Protein AF-A0A6A5VLG4-F1 (afdb_monomer)

Solvent-accessible surface area (backbone atoms only — not comparable to full-atom values): 10188 Å² total; per-residue (Å²): 137,58,7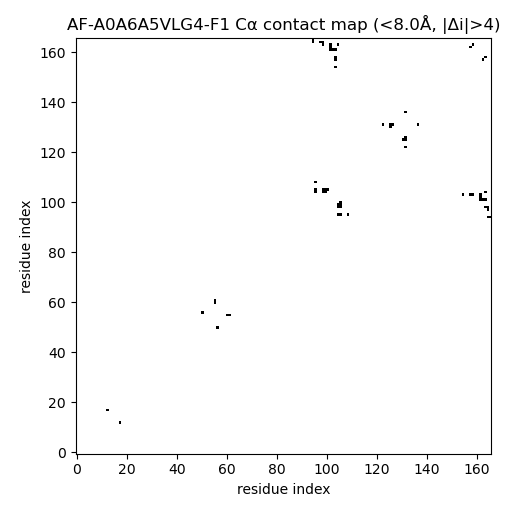6,66,64,59,62,71,70,52,88,76,78,48,79,71,74,71,48,77,78,80,77,84,84,76,82,84,72,77,88,62,67,87,71,48,83,79,72,78,58,81,82,79,87,69,82,64,95,58,54,88,76,45,92,65,83,44,70,72,54,48,52,50,52,52,52,53,49,50,50,52,49,52,49,51,52,50,50,56,48,51,51,54,48,53,53,48,51,54,52,50,51,51,42,49,60,75,24,60,87,35,69,66,57,45,49,50,55,52,48,52,51,50,53,51,49,55,50,50,55,51,48,50,62,26,48,80,65,76,64,67,41,72,70,57,54,50,52,52,50,50,53,52,51,55,48,50,57,54,47,50,56,52,52,56,58,50,35,75,79,55,68,80,64,132

Mean predicted aligned error: 14.55 Å

Sequence (166 aa):
MSYADIAASGPKQTAEEARAPAPPVIERTDDSVSSLVDVDSPHVSSVPSDYEQQSVKTDTQAERIEFEAQEKEAAAHAEAAKDKAKEKAKKDAHIAKKNADNPVVLGNVATISLLGGVLGIGAYRKWSRNELSWNVVGAWAGVVGLFALGDYYVSNYFFKKYPPKK

InterPro domains:
  IPR039454 Mitochondrial outer membrane protein OM14 [PTHR38402] (1-166)

Foldseek 3Di:
DDPVVVVVPDDDDDPVNVDDDDPDDDDDPPPPPVPPPPPPPPDPPDDDPCLVVDPQNDVVSVVVVVVVVVVVVVVVVVVVVVVVVVVVVVVLVVQLVQCVVQPLSVVVVVVCVVLCVVVVVVQVVCVVVVNDDPVVVVVVVVVVVVVVVVSVVVSVVVCVVRPGDD

Radius of gyration: 36.63 Å; Cα contacts (8 Å, |Δi|>4): 33; chains: 1; bounding box: 108×53×74 Å

Organism: NCBI:txid1447943

Structure (mmCIF, N/CA/C/O backbone):
data_AF-A0A6A5VLG4-F1
#
_entry.id   AF-A0A6A5VLG4-F1
#
loop_
_atom_site.group_PDB
_atom_site.id
_atom_site.type_symbol
_atom_site.label_atom_id
_atom_site.label_alt_id
_atom_site.label_comp_id
_atom_site.label_asym_id
_atom_site.label_entity_id
_atom_site.label_seq_id
_atom_site.pdbx_PDB_ins_code
_atom_site.Cartn_x
_atom_site.Cartn_y
_atom_site.Cartn_z
_atom_site.occupancy
_atom_site.B_iso_or_equiv
_atom_site.auth_seq_id
_atom_site.auth_comp_id
_atom_site.auth_asym_id
_atom_site.auth_atom_id
_atom_site.pdbx_PDB_model_num
ATOM 1 N N . MET A 1 1 ? -85.389 -19.146 25.189 1.00 59.81 1 MET A N 1
ATOM 2 C CA . MET A 1 1 ? -84.120 -19.888 25.341 1.00 59.81 1 MET A CA 1
ATOM 3 C C . MET A 1 1 ? -83.026 -18.869 25.594 1.00 59.81 1 MET A C 1
ATOM 5 O O . MET A 1 1 ? -82.887 -17.969 24.774 1.00 59.81 1 MET A O 1
ATOM 9 N N . SER A 1 2 ? -82.342 -18.936 26.739 1.00 82.12 2 SER A N 1
ATOM 10 C CA . SER A 1 2 ? -81.263 -18.001 27.083 1.00 82.12 2 SER A CA 1
ATOM 11 C C . SER A 1 2 ? -79.911 -18.561 26.639 1.00 82.12 2 SER A C 1
ATOM 13 O O . SER A 1 2 ? -79.677 -19.764 26.729 1.00 82.12 2 SER A O 1
ATOM 15 N N . TYR A 1 3 ? -78.996 -17.691 26.204 1.00 72.56 3 TYR A N 1
ATOM 16 C CA . TYR A 1 3 ? -77.603 -18.059 25.916 1.00 72.56 3 TYR A CA 1
ATOM 17 C C . TYR A 1 3 ? -76.908 -18.714 27.121 1.00 72.56 3 TYR A C 1
ATOM 19 O O . TYR A 1 3 ? -76.047 -19.574 26.946 1.00 72.56 3 TYR A O 1
ATOM 27 N N . ALA A 1 4 ? -77.318 -18.346 28.338 1.00 78.31 4 ALA A N 1
ATOM 28 C CA . ALA A 1 4 ? -76.778 -18.909 29.571 1.00 78.31 4 ALA A CA 1
ATOM 29 C C . ALA A 1 4 ? -77.119 -20.401 29.742 1.00 78.31 4 ALA A C 1
ATOM 31 O O . ALA A 1 4 ? -76.265 -21.177 30.168 1.00 78.31 4 ALA A O 1
ATOM 32 N N . ASP A 1 5 ? -78.328 -20.817 29.350 1.00 78.56 5 ASP A N 1
ATOM 33 C CA . ASP A 1 5 ? -78.783 -22.206 29.499 1.00 78.56 5 ASP A CA 1
ATOM 34 C C . ASP A 1 5 ? -78.030 -23.147 28.545 1.00 78.56 5 ASP A C 1
ATOM 36 O O . ASP A 1 5 ? -77.704 -24.280 28.895 1.00 78.56 5 ASP A O 1
ATOM 40 N N . ILE A 1 6 ? -77.705 -22.657 27.343 1.00 77.75 6 ILE A N 1
ATOM 41 C CA . ILE A 1 6 ? -76.948 -23.408 26.332 1.00 77.75 6 ILE A CA 1
ATOM 42 C C . ILE A 1 6 ? -75.485 -23.564 26.771 1.00 77.75 6 ILE A C 1
ATOM 44 O O . ILE A 1 6 ? -74.939 -24.665 26.685 1.00 77.75 6 ILE A O 1
ATOM 48 N N . ALA A 1 7 ? -74.866 -22.507 27.311 1.00 74.19 7 ALA A N 1
ATOM 49 C CA . ALA A 1 7 ? -73.488 -22.549 27.809 1.00 74.19 7 ALA A CA 1
ATOM 50 C C . ALA A 1 7 ? -73.313 -23.507 29.004 1.00 74.19 7 ALA A C 1
ATOM 52 O O . ALA A 1 7 ? -72.294 -24.187 29.102 1.00 74.19 7 ALA A O 1
ATOM 53 N N . ALA A 1 8 ? -74.319 -23.615 29.878 1.00 76.69 8 ALA A N 1
ATOM 54 C CA . ALA A 1 8 ? -74.287 -24.518 31.031 1.00 76.69 8 ALA A CA 1
ATOM 55 C C . ALA A 1 8 ? -74.391 -26.012 30.659 1.00 76.69 8 ALA A C 1
ATOM 57 O O . ALA A 1 8 ? -74.022 -26.870 31.460 1.00 76.69 8 ALA A O 1
ATOM 58 N N . SER A 1 9 ? -74.882 -26.330 29.455 1.00 79.44 9 SER A N 1
ATOM 59 C CA . SER A 1 9 ? -75.037 -27.709 28.965 1.00 79.44 9 SER A CA 1
ATOM 60 C C . SER A 1 9 ? -73.780 -28.295 28.306 1.00 79.44 9 SER A C 1
ATOM 62 O O . SER A 1 9 ? -73.769 -29.470 27.937 1.00 79.44 9 SER A O 1
ATOM 64 N N . GLY A 1 10 ? -72.724 -27.488 28.153 1.00 79.44 10 GLY A N 1
ATOM 65 C CA . GLY A 1 10 ? -71.466 -27.907 27.543 1.00 79.44 10 GLY A CA 1
ATOM 66 C C . GLY A 1 10 ? -70.678 -28.924 28.385 1.00 79.44 10 GLY A C 1
ATOM 67 O O . GLY A 1 10 ? -70.925 -29.079 29.586 1.00 79.44 10 GLY A O 1
ATOM 68 N N . PRO A 1 11 ? -69.711 -29.629 27.770 1.00 81.50 11 PRO A N 1
ATOM 69 C CA . PRO A 1 11 ? -68.829 -30.544 28.484 1.00 81.50 11 PRO A CA 1
ATOM 70 C C . PRO A 1 11 ? -68.093 -29.805 29.609 1.00 81.50 11 PRO A C 1
ATOM 72 O O . PRO A 1 11 ? -67.508 -28.742 29.398 1.00 81.50 11 PRO A O 1
ATOM 75 N N . LYS A 1 12 ? -68.147 -30.361 30.823 1.00 78.81 12 LYS A N 1
ATOM 76 C CA . LYS A 1 12 ? -67.450 -29.799 31.984 1.00 78.81 12 LYS A CA 1
ATOM 77 C C . LYS A 1 12 ? -65.947 -29.993 31.804 1.00 78.81 12 LYS A C 1
ATOM 79 O O . LYS A 1 12 ? -65.509 -31.108 31.536 1.00 78.81 12 LYS A O 1
ATOM 84 N N . GLN A 1 13 ? -65.189 -28.917 31.990 1.00 78.50 13 GLN A N 1
ATOM 85 C CA . GLN A 1 13 ? -63.730 -28.938 31.976 1.00 78.50 13 GLN A CA 1
ATOM 86 C C . GLN A 1 13 ? -63.212 -29.972 32.983 1.00 78.50 13 GLN A C 1
ATOM 88 O O . GLN A 1 13 ? -63.682 -30.034 34.125 1.00 78.50 13 GLN A O 1
ATOM 93 N N . THR A 1 14 ? -62.268 -30.805 32.555 1.00 80.94 14 THR A N 1
ATOM 94 C CA . THR A 1 14 ? -61.635 -31.784 33.443 1.00 80.94 14 THR A CA 1
ATOM 95 C C . THR A 1 14 ? -60.750 -31.073 34.473 1.00 80.94 14 THR A C 1
ATOM 97 O O . THR A 1 14 ? -60.279 -29.956 34.252 1.00 80.94 14 THR A O 1
ATOM 100 N N . ALA A 1 15 ? -60.501 -31.704 35.625 1.00 77.81 15 ALA A N 1
ATOM 101 C CA . ALA A 1 15 ? -59.645 -31.115 36.664 1.00 77.81 15 ALA A CA 1
ATOM 102 C C . ALA A 1 15 ? -58.211 -30.831 36.167 1.00 77.81 15 ALA A C 1
ATOM 104 O O . ALA A 1 15 ? -57.534 -29.951 36.695 1.00 77.81 15 ALA A O 1
ATOM 105 N N . GLU A 1 16 ? -57.765 -31.568 35.148 1.00 75.69 16 GLU A N 1
ATOM 106 C CA . GLU A 1 16 ? -56.469 -31.394 34.498 1.00 75.69 16 GLU A CA 1
ATOM 107 C C . GLU A 1 16 ? -56.454 -30.178 33.562 1.00 75.69 16 GLU A C 1
ATOM 109 O O . GLU A 1 16 ? -55.517 -29.390 33.613 1.00 75.69 16 GLU A O 1
ATOM 114 N N . GLU A 1 17 ? -57.522 -29.941 32.795 1.00 77.25 17 GLU A N 1
ATOM 115 C CA . GLU A 1 17 ? -57.660 -28.734 31.967 1.00 77.25 17 GLU A CA 1
ATOM 116 C C . GLU A 1 17 ? -57.868 -27.465 32.800 1.00 77.25 17 GLU A C 1
ATOM 118 O O . GLU A 1 17 ? -57.509 -26.378 32.356 1.00 77.25 17 GLU A O 1
ATOM 123 N N . ALA A 1 18 ? -58.487 -27.570 33.981 1.00 78.69 18 ALA A N 1
ATOM 124 C CA . ALA A 1 18 ? -58.681 -26.442 34.898 1.00 78.69 18 ALA A CA 1
ATOM 125 C C . ALA A 1 18 ? -57.387 -26.032 35.621 1.00 78.69 18 ALA A C 1
ATOM 127 O O . ALA A 1 18 ? -57.329 -24.969 36.245 1.00 78.69 18 ALA A O 1
ATOM 128 N N . ARG A 1 19 ? -56.344 -26.870 35.561 1.00 80.75 19 ARG A N 1
ATOM 129 C CA . ARG A 1 19 ? -55.049 -26.581 36.167 1.00 80.75 19 ARG A CA 1
ATOM 130 C C . ARG A 1 19 ? -54.285 -25.590 35.286 1.00 80.75 19 ARG A C 1
ATOM 132 O O . ARG A 1 19 ? -54.065 -25.826 34.103 1.00 80.75 19 ARG A O 1
ATOM 139 N N . ALA A 1 20 ? -53.833 -24.494 35.893 1.00 82.75 20 ALA A N 1
ATOM 140 C CA . ALA A 1 20 ? -52.929 -23.562 35.231 1.00 82.75 20 ALA A CA 1
ATOM 141 C C . ALA A 1 20 ? -51.632 -24.283 34.804 1.00 82.75 20 ALA A C 1
ATOM 143 O O . ALA A 1 20 ? -51.121 -25.107 35.572 1.00 82.75 20 ALA A O 1
ATOM 144 N N . PRO A 1 21 ? -51.083 -23.986 33.612 1.00 80.75 21 PRO A N 1
ATOM 145 C CA . PRO A 1 21 ? -49.823 -24.572 33.170 1.00 80.75 21 PRO A CA 1
ATOM 146 C C . PRO A 1 21 ? -48.707 -24.261 34.175 1.00 80.75 21 PRO A C 1
ATOM 148 O O . PRO A 1 21 ? -48.682 -23.186 34.779 1.00 80.75 21 PRO A O 1
ATOM 151 N N . ALA A 1 22 ? -47.790 -25.214 34.365 1.00 82.94 22 ALA A N 1
ATOM 152 C CA . ALA A 1 22 ? -46.648 -25.014 35.248 1.00 82.94 22 ALA A CA 1
ATOM 153 C C . ALA A 1 22 ? -45.820 -23.807 34.763 1.00 82.94 22 ALA A C 1
ATOM 155 O O . ALA A 1 22 ? -45.586 -23.686 33.556 1.00 82.94 22 ALA A O 1
ATOM 156 N N . PRO A 1 23 ? -45.383 -22.909 35.667 1.00 84.81 23 PRO A N 1
ATOM 157 C CA . PRO A 1 23 ? -44.538 -21.792 35.278 1.00 84.81 23 PRO A CA 1
ATOM 158 C C . PRO A 1 23 ? -43.229 -22.317 34.671 1.00 84.81 23 PRO A C 1
ATOM 160 O O . PRO A 1 23 ? -42.713 -23.342 35.131 1.00 84.81 23 PRO A O 1
ATOM 163 N N . PRO A 1 24 ? -42.681 -21.641 33.648 1.00 83.94 24 PRO A N 1
ATOM 164 C CA . PRO A 1 24 ? -41.404 -22.032 33.073 1.00 83.94 24 PRO A CA 1
ATOM 165 C C . PRO A 1 24 ? -40.311 -21.972 34.146 1.00 83.94 24 PRO A C 1
ATOM 167 O O . PRO A 1 24 ? -40.194 -20.988 34.878 1.00 83.94 24 PRO A O 1
ATOM 170 N N . VAL A 1 25 ? -39.514 -23.037 34.242 1.00 81.75 25 VAL A N 1
ATOM 171 C CA . VAL A 1 25 ? -38.340 -23.078 35.118 1.00 81.75 25 VAL A CA 1
ATOM 172 C C . VAL A 1 25 ? -37.225 -22.294 34.431 1.00 81.75 25 VAL A C 1
ATOM 174 O O . VAL A 1 25 ? -36.784 -22.667 33.347 1.00 81.75 25 VAL A O 1
ATOM 177 N N . ILE A 1 26 ? -36.805 -21.190 35.044 1.00 79.06 26 ILE A N 1
ATOM 178 C CA . ILE A 1 26 ? -35.673 -20.378 34.587 1.00 79.06 26 ILE A CA 1
ATOM 179 C C . ILE A 1 26 ? -34.414 -20.956 35.239 1.00 79.06 26 ILE A C 1
ATOM 181 O O . ILE A 1 26 ? -34.341 -21.036 36.468 1.00 79.06 26 ILE A O 1
ATOM 185 N N . GLU A 1 27 ? -33.439 -21.381 34.437 1.00 80.44 27 GLU A N 1
ATOM 186 C CA . GLU A 1 27 ? -32.122 -21.772 34.946 1.00 80.44 27 GLU A CA 1
ATOM 187 C C . GLU A 1 27 ? -31.429 -20.545 35.557 1.00 80.44 27 GLU A C 1
ATOM 189 O O . GLU A 1 27 ? -31.340 -19.494 34.924 1.00 80.44 27 GLU A O 1
ATOM 194 N N . ARG A 1 28 ? -30.958 -20.659 36.806 1.00 68.69 28 ARG A N 1
ATOM 195 C CA . ARG A 1 28 ? -30.158 -19.604 37.442 1.00 68.69 28 ARG A CA 1
ATOM 196 C C . ARG A 1 28 ? -28.753 -19.619 36.857 1.00 68.69 28 ARG A C 1
ATOM 198 O O . ARG A 1 28 ? -28.005 -20.561 37.094 1.00 68.69 28 ARG A O 1
ATOM 205 N N . THR A 1 29 ? -28.396 -18.562 36.137 1.00 70.06 29 THR A N 1
ATOM 206 C CA . THR A 1 29 ? -27.046 -18.326 35.601 1.00 70.06 29 THR A CA 1
ATOM 207 C C . THR A 1 29 ? -26.288 -17.251 36.391 1.00 70.06 29 THR A C 1
ATOM 209 O O . THR A 1 29 ? -25.362 -16.644 35.866 1.00 70.06 29 THR A O 1
ATOM 212 N N . ASP A 1 30 ? -26.680 -16.978 37.640 1.00 64.06 30 ASP A N 1
ATOM 213 C CA . ASP A 1 30 ? -26.180 -15.848 38.446 1.0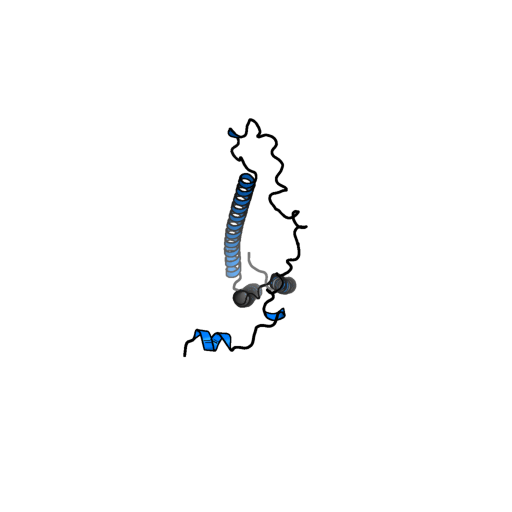0 64.06 30 ASP A CA 1
ATOM 214 C C . ASP A 1 30 ? -24.710 -15.984 38.914 1.00 64.06 30 ASP A C 1
ATOM 216 O O . ASP A 1 30 ? -24.172 -15.069 39.535 1.00 64.06 30 ASP A O 1
ATOM 220 N N . ASP A 1 31 ? -24.027 -17.089 38.595 1.00 62.09 31 ASP A N 1
ATOM 221 C CA . ASP A 1 31 ? -22.628 -17.343 38.986 1.00 62.09 31 ASP A CA 1
ATOM 222 C C . ASP A 1 31 ? -21.598 -16.480 38.220 1.00 62.09 31 ASP A C 1
ATOM 224 O O . ASP A 1 31 ? -20.406 -16.500 38.529 1.00 62.09 31 ASP A O 1
ATOM 228 N N . SER A 1 32 ? -22.029 -15.685 37.234 1.00 60.88 32 SER A N 1
ATOM 229 C CA . SER A 1 32 ? -21.165 -14.838 36.398 1.00 60.88 32 SER A CA 1
ATOM 230 C C . SER A 1 32 ? -21.196 -13.352 36.781 1.00 60.88 32 SER A C 1
ATOM 232 O O . SER A 1 32 ? -21.216 -12.479 35.916 1.00 60.88 32 SER A O 1
ATOM 234 N N . VAL A 1 33 ? -21.192 -13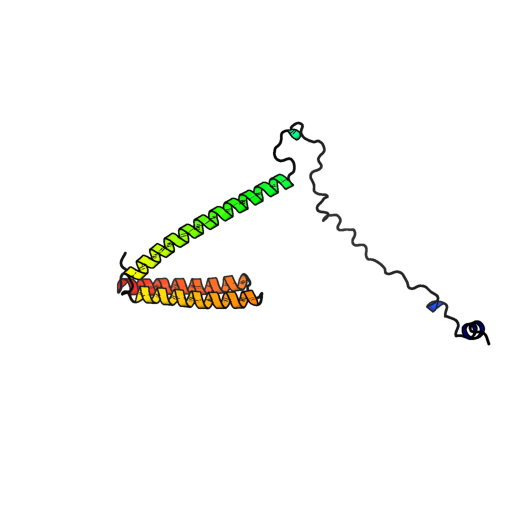.032 38.077 1.00 58.62 33 VAL A N 1
ATOM 235 C CA . VAL A 1 33 ? -20.994 -11.645 38.559 1.00 58.62 33 VAL A CA 1
ATOM 236 C C . VAL A 1 33 ? -19.552 -11.145 38.390 1.00 58.62 33 VAL A C 1
ATOM 238 O O . VAL A 1 33 ? -19.296 -9.951 38.495 1.00 58.62 33 VAL A O 1
ATOM 241 N N . SER A 1 34 ? -18.614 -12.039 38.071 1.00 60.16 34 SER A N 1
ATOM 242 C CA . SER A 1 34 ? -17.195 -11.740 37.834 1.00 60.16 34 SER A CA 1
ATOM 243 C C . SER A 1 34 ? -16.906 -11.003 36.522 1.00 60.16 34 SER A C 1
ATOM 245 O O . SER A 1 34 ? -15.776 -10.581 36.311 1.00 60.16 34 SER A O 1
ATOM 247 N N . SER A 1 35 ? -17.896 -10.838 35.638 1.00 60.97 35 SER A N 1
ATOM 248 C CA . SER A 1 35 ? -17.758 -10.059 34.399 1.00 60.97 35 SER A CA 1
ATOM 249 C C . SER A 1 35 ? -18.472 -8.706 34.445 1.00 60.97 35 SER A C 1
ATOM 251 O O . SER A 1 35 ? -18.641 -8.077 33.397 1.00 60.97 35 SER A O 1
ATOM 253 N N . LEU A 1 36 ? -18.946 -8.254 35.615 1.00 65.94 36 LEU A N 1
ATOM 254 C CA . LEU A 1 36 ? -19.410 -6.875 35.747 1.00 65.94 36 LEU A CA 1
ATOM 255 C C . LEU A 1 36 ? -18.191 -5.954 35.665 1.00 65.94 36 LEU A C 1
ATOM 257 O O . LEU A 1 36 ? -17.445 -5.797 36.625 1.00 65.94 36 LEU A O 1
ATOM 261 N N . VAL A 1 37 ? -18.044 -5.319 34.505 1.00 62.06 37 VAL A N 1
ATOM 262 C CA . VAL A 1 37 ? -16.982 -4.361 34.150 1.00 62.06 37 VAL A CA 1
ATOM 263 C C . VAL A 1 37 ? -16.808 -3.233 35.186 1.00 62.06 37 VAL A C 1
ATOM 265 O O . VAL A 1 37 ? -15.757 -2.611 35.235 1.00 62.06 37 VAL A O 1
ATOM 268 N N . ASP A 1 38 ? -17.807 -2.989 36.037 1.00 59.09 38 ASP A N 1
ATOM 269 C CA . ASP A 1 38 ? -17.829 -1.902 37.025 1.00 59.09 38 ASP A CA 1
ATOM 270 C C . ASP A 1 38 ? -17.348 -2.303 38.440 1.00 59.09 38 ASP A C 1
ATOM 272 O O . ASP A 1 38 ? -17.315 -1.475 39.346 1.00 59.09 38 ASP A O 1
ATOM 276 N N . VAL A 1 39 ? -16.987 -3.572 38.673 1.00 59.69 39 VAL A N 1
ATOM 277 C CA . VAL A 1 39 ? -16.577 -4.054 40.013 1.00 59.69 39 VAL A CA 1
ATOM 278 C C . VAL A 1 39 ? -15.056 -4.012 40.217 1.00 59.69 39 VAL A C 1
ATOM 280 O O . VAL A 1 39 ? -14.599 -3.913 41.354 1.00 59.69 39 VAL A O 1
ATOM 283 N N . ASP A 1 40 ? -14.276 -3.996 39.134 1.00 58.66 40 ASP A N 1
ATOM 284 C CA . ASP A 1 40 ? -12.805 -3.913 39.176 1.00 58.66 40 ASP A CA 1
ATOM 285 C C . ASP A 1 40 ? -12.274 -2.467 39.196 1.00 58.66 40 ASP A C 1
ATOM 287 O O . ASP A 1 40 ? -11.064 -2.231 39.144 1.00 58.66 40 ASP A O 1
ATOM 291 N N . SER A 1 41 ? -13.168 -1.481 39.302 1.00 64.50 41 SER A N 1
ATOM 292 C CA . SER A 1 41 ? -12.796 -0.081 39.482 1.00 64.50 41 SER A CA 1
ATOM 293 C C . SER A 1 41 ? -12.007 0.071 40.792 1.00 64.50 41 SER A C 1
ATOM 295 O O . SER A 1 41 ? -12.494 -0.355 41.846 1.00 64.50 41 SER A O 1
ATOM 297 N N . PRO A 1 42 ? -10.801 0.672 40.780 1.00 68.81 42 PRO A N 1
ATOM 298 C CA . PRO A 1 42 ? -10.019 0.853 41.996 1.00 68.81 42 PRO A CA 1
ATOM 299 C C . PRO A 1 42 ? -10.862 1.584 43.048 1.00 68.81 42 PRO A C 1
ATOM 301 O O . PRO A 1 42 ? -11.417 2.651 42.793 1.00 68.81 42 PRO A O 1
ATOM 304 N N . HIS A 1 43 ? -10.990 0.987 44.235 1.00 67.19 43 HIS A N 1
ATOM 305 C CA . HIS A 1 43 ? -11.798 1.536 45.319 1.00 67.19 43 HIS A CA 1
ATOM 306 C C . HIS A 1 43 ? -11.215 2.887 45.770 1.00 67.19 43 HIS A C 1
ATOM 308 O O . HIS A 1 43 ? -10.194 2.936 46.460 1.00 67.19 43 HIS A O 1
ATOM 314 N N . VAL A 1 44 ? -11.841 3.997 45.366 1.00 64.81 44 VAL A N 1
ATOM 315 C CA . VAL A 1 44 ? -11.377 5.351 45.703 1.00 64.81 44 VAL A CA 1
ATOM 316 C C . VAL A 1 44 ? -11.759 5.664 47.151 1.00 64.81 44 VAL A C 1
ATOM 318 O O . VAL A 1 44 ? -12.835 6.182 47.433 1.00 64.81 44 VAL A O 1
ATOM 321 N N . SER A 1 45 ? -10.877 5.328 48.095 1.00 67.88 45 SER A N 1
ATOM 322 C CA . SER A 1 45 ? -11.111 5.582 49.526 1.00 67.88 45 SER A CA 1
ATOM 323 C C . SER A 1 45 ? -10.935 7.055 49.922 1.00 67.88 45 SER A C 1
ATOM 325 O O . SER A 1 45 ? -11.394 7.456 50.993 1.00 67.88 45 SER A O 1
ATOM 327 N N . SER A 1 46 ? -10.272 7.866 49.097 1.00 78.06 46 SER A N 1
ATOM 328 C CA . SER A 1 46 ? -10.155 9.312 49.278 1.00 78.06 46 SER A CA 1
ATOM 329 C C . SER A 1 46 ? -9.705 9.979 47.982 1.00 78.06 46 SER A C 1
ATOM 331 O O . SER A 1 46 ? -8.932 9.418 47.206 1.00 78.06 46 SER A O 1
ATOM 333 N N . VAL A 1 47 ? -10.202 11.192 47.747 1.00 79.69 47 VAL A N 1
ATOM 334 C CA . VAL A 1 47 ? -9.768 12.028 46.626 1.00 79.69 47 VAL A CA 1
ATOM 335 C C . VAL A 1 47 ? -8.488 12.768 47.045 1.00 79.69 47 VAL A C 1
ATOM 337 O O . VAL A 1 47 ? -8.470 13.349 48.136 1.00 79.69 47 VAL A O 1
ATOM 340 N N . PRO A 1 48 ? -7.421 12.761 46.227 1.00 84.44 48 PRO A N 1
ATOM 341 C CA . PRO A 1 48 ? -6.220 13.553 46.482 1.00 84.44 48 PRO A CA 1
ATOM 342 C C . PRO A 1 48 ? -6.535 15.048 46.653 1.00 84.44 48 PRO A C 1
ATOM 344 O O . PRO A 1 48 ? -7.410 15.595 45.984 1.00 84.44 48 PRO A O 1
ATOM 347 N N . SER A 1 49 ? -5.813 15.738 47.539 1.00 86.88 49 SER A N 1
ATOM 348 C CA . SER A 1 49 ? -6.053 17.158 47.857 1.00 86.88 49 SER A CA 1
ATOM 349 C C . SER A 1 49 ? -5.809 18.121 46.685 1.00 86.88 49 SER A C 1
ATOM 351 O O . SER A 1 49 ? -6.233 19.271 46.719 1.00 86.88 49 SER A O 1
ATOM 353 N N . ASP A 1 50 ? -5.102 17.664 45.659 1.00 87.12 50 ASP A N 1
ATOM 354 C CA . ASP A 1 50 ? -4.743 18.381 44.437 1.00 87.12 50 ASP A CA 1
ATOM 355 C C . ASP A 1 50 ? -5.720 18.132 43.272 1.00 87.12 50 ASP A C 1
ATOM 357 O O . ASP A 1 50 ? -5.553 18.714 42.203 1.00 87.12 50 ASP A O 1
ATOM 361 N N . TYR A 1 51 ? -6.775 17.335 43.468 1.00 85.19 51 TYR A N 1
ATOM 362 C CA . TYR A 1 51 ? -7.748 16.964 42.430 1.00 85.19 51 TYR A CA 1
ATOM 363 C C . TYR A 1 51 ? -8.372 18.155 41.683 1.00 85.19 51 TYR A C 1
ATOM 365 O O . TYR A 1 51 ? -8.626 18.090 40.480 1.00 85.19 51 TYR A O 1
ATOM 373 N N . GLU A 1 52 ? -8.605 19.280 42.366 1.00 85.94 52 GLU A N 1
ATOM 374 C CA . GLU A 1 52 ? -9.141 20.484 41.719 1.00 85.94 52 GLU A CA 1
ATOM 375 C C . GLU A 1 52 ? -8.144 21.151 40.761 1.00 85.94 52 GLU A C 1
ATOM 377 O O . GLU A 1 52 ? -8.567 21.789 39.796 1.00 85.94 52 GLU A O 1
ATOM 382 N N . GLN A 1 53 ? -6.843 20.981 41.009 1.00 89.75 53 GLN A N 1
ATOM 383 C CA . GLN A 1 53 ? -5.750 21.583 40.241 1.00 89.75 53 GLN A CA 1
ATOM 384 C C . GLN A 1 53 ? -5.319 20.708 39.053 1.00 89.75 53 GLN A C 1
ATOM 386 O O . GLN A 1 53 ? -4.653 21.199 38.141 1.00 89.75 53 GLN A O 1
ATOM 391 N N . GLN A 1 54 ? -5.699 19.427 39.039 1.00 87.12 54 GLN A N 1
ATOM 392 C CA . GLN A 1 54 ? -5.376 18.498 37.959 1.00 87.12 54 GLN A CA 1
ATOM 393 C C . GLN A 1 54 ? -6.161 18.827 36.678 1.00 87.12 54 GLN A C 1
ATOM 395 O O . GLN A 1 54 ? -7.371 19.071 36.698 1.00 87.12 54 GLN A O 1
ATOM 400 N N . SER A 1 55 ? -5.463 18.809 35.539 1.00 86.75 55 SER A N 1
ATOM 401 C CA . SER A 1 55 ? -6.051 19.029 34.211 1.00 86.75 55 SER A CA 1
ATOM 402 C C . SER A 1 55 ? -6.826 17.817 33.688 1.00 86.75 55 SER A C 1
ATOM 404 O O . SER A 1 55 ? -7.749 17.985 32.893 1.00 86.75 55 SER A O 1
ATOM 406 N N . VAL A 1 56 ? -6.472 16.614 34.147 1.00 87.31 56 VAL A N 1
ATOM 407 C CA . VAL A 1 56 ? -7.130 15.345 33.825 1.00 87.31 56 VAL A CA 1
ATOM 408 C C . VAL A 1 56 ? -7.570 14.716 35.139 1.00 87.31 56 VAL A C 1
ATOM 410 O O . VAL A 1 56 ? -6.736 14.441 35.993 1.00 87.31 56 VAL A O 1
ATOM 413 N N . LYS A 1 57 ? -8.882 14.549 35.317 1.00 86.75 57 LYS A N 1
ATOM 414 C CA . LYS A 1 57 ? -9.484 14.165 36.608 1.00 86.75 57 LYS A CA 1
ATOM 415 C C . LYS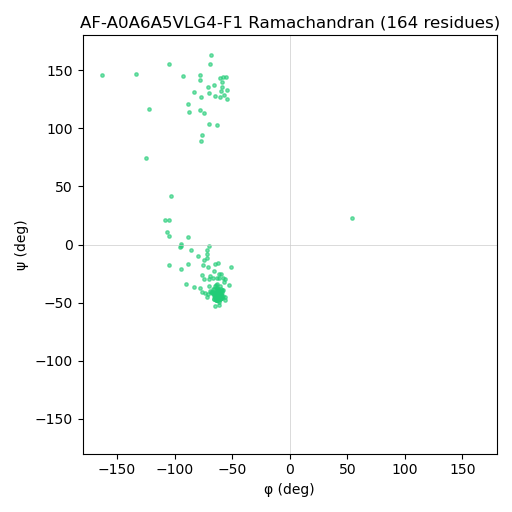 A 1 57 ? -9.935 12.711 36.672 1.00 86.75 57 LYS A C 1
ATOM 417 O O . LYS A 1 57 ? -10.201 12.199 37.751 1.00 86.75 57 LYS A O 1
ATOM 422 N N . THR A 1 58 ? -10.080 12.068 35.520 1.00 83.94 58 THR A N 1
ATOM 423 C CA . THR A 1 58 ? -10.564 10.692 35.419 1.00 83.94 58 THR A CA 1
ATOM 424 C C . THR A 1 58 ? -9.680 9.906 34.469 1.00 83.94 58 THR A C 1
ATOM 426 O O . THR A 1 58 ? -9.217 10.447 33.463 1.00 83.94 58 THR A O 1
ATOM 429 N N . ASP A 1 59 ? -9.511 8.617 34.742 1.00 82.56 59 ASP A N 1
ATOM 430 C CA . ASP A 1 59 ? -8.710 7.727 33.895 1.00 82.56 59 ASP A CA 1
ATOM 431 C C . ASP A 1 59 ? -9.275 7.654 32.469 1.00 82.56 59 ASP A C 1
ATOM 433 O O . ASP A 1 59 ? -8.539 7.733 31.494 1.00 82.56 59 ASP A O 1
ATOM 437 N N . THR A 1 60 ? -10.601 7.692 32.323 1.00 85.06 60 THR A N 1
ATOM 438 C CA . THR A 1 60 ? -11.276 7.764 31.014 1.00 85.06 60 THR A CA 1
ATOM 439 C C . THR A 1 60 ? -10.941 9.024 30.207 1.00 85.06 60 THR A C 1
ATOM 441 O O . THR A 1 60 ? -10.972 9.004 28.976 1.00 85.06 60 THR A O 1
ATOM 444 N N . GLN A 1 61 ? -10.623 10.142 30.873 1.00 85.06 61 GLN A N 1
ATOM 445 C CA . GLN A 1 61 ? -10.171 11.357 30.192 1.00 85.06 61 GLN A CA 1
ATOM 446 C C . GLN A 1 61 ? -8.707 11.224 29.772 1.00 85.06 61 GLN A C 1
ATOM 448 O O . GLN A 1 61 ? -8.363 11.680 28.682 1.00 85.06 61 GLN A O 1
ATOM 453 N N . ALA A 1 62 ? -7.872 10.584 30.598 1.00 87.31 62 ALA A N 1
ATOM 454 C CA . ALA A 1 62 ? -6.482 10.286 30.265 1.00 87.31 62 ALA A CA 1
ATOM 455 C C . ALA A 1 62 ? -6.402 9.364 29.040 1.00 87.31 62 ALA A C 1
ATOM 457 O O . ALA A 1 62 ? -5.783 9.733 28.043 1.00 87.31 62 ALA A O 1
ATOM 458 N N . GLU A 1 63 ? -7.127 8.242 29.062 1.00 88.69 63 GLU A N 1
ATOM 459 C CA . GLU A 1 63 ? -7.197 7.291 27.948 1.00 88.69 63 GLU A CA 1
ATOM 460 C C . GLU A 1 63 ? -7.654 7.972 26.655 1.00 88.69 63 GLU A C 1
ATOM 462 O O . GLU A 1 63 ? -7.037 7.804 25.605 1.00 88.69 63 GLU A O 1
ATOM 467 N N . ARG A 1 64 ? -8.693 8.817 26.715 1.00 92.44 64 ARG A N 1
ATOM 468 C CA . ARG A 1 64 ? -9.159 9.568 25.541 1.00 92.44 64 ARG A CA 1
ATOM 469 C C . ARG A 1 64 ? -8.072 10.478 24.963 1.00 92.44 64 ARG A C 1
ATOM 471 O O . ARG A 1 64 ? -7.933 10.550 23.744 1.00 92.44 64 ARG A O 1
ATOM 478 N N . ILE A 1 65 ? -7.318 11.176 25.812 1.00 92.88 65 ILE A N 1
ATOM 479 C CA . ILE A 1 65 ? -6.226 12.055 25.369 1.00 92.88 65 ILE A CA 1
ATOM 480 C C . ILE A 1 65 ? -5.110 11.236 24.710 1.00 92.88 65 ILE A C 1
ATOM 482 O O . ILE A 1 65 ? -4.597 11.647 23.669 1.00 92.88 65 ILE A O 1
ATOM 486 N N . GLU A 1 66 ? -4.760 10.079 25.274 1.00 91.81 66 GLU A N 1
ATOM 487 C CA . GLU A 1 66 ? -3.747 9.183 24.710 1.00 91.81 66 GLU A CA 1
ATOM 488 C C . GLU A 1 66 ? -4.168 8.615 23.353 1.00 91.81 66 GLU A C 1
ATOM 490 O O . GLU A 1 66 ? -3.378 8.645 22.406 1.00 91.81 66 GLU A O 1
ATOM 495 N N . PHE A 1 67 ? -5.417 8.163 23.218 1.00 91.94 67 PHE A N 1
ATOM 496 C CA . PHE A 1 67 ? -5.944 7.687 21.940 1.00 91.94 67 PHE A CA 1
ATOM 497 C C . PHE A 1 67 ? -5.963 8.795 20.884 1.00 91.94 67 PHE A C 1
ATOM 499 O O . PHE A 1 67 ? -5.497 8.581 19.767 1.00 91.94 67 PHE A O 1
ATOM 506 N N . GLU A 1 68 ? -6.422 10.001 21.226 1.00 93.19 68 GLU A N 1
ATOM 507 C CA . GLU A 1 68 ? -6.413 11.133 20.292 1.00 93.19 68 GLU A CA 1
ATOM 508 C C . GLU A 1 68 ? -4.994 11.568 19.903 1.00 93.19 68 GLU A C 1
ATOM 510 O O . GLU A 1 68 ? -4.764 11.988 18.765 1.00 93.19 68 GLU A O 1
ATOM 515 N N . ALA A 1 69 ? -4.032 11.494 20.827 1.00 94.00 69 ALA A N 1
ATOM 516 C CA . ALA A 1 69 ? -2.628 11.762 20.534 1.00 94.00 69 ALA A CA 1
ATOM 517 C C . ALA A 1 69 ? -2.058 10.706 19.576 1.00 94.00 69 ALA A C 1
ATOM 519 O O . ALA A 1 69 ? -1.474 11.074 18.556 1.00 94.00 69 ALA A O 1
ATOM 520 N N . GLN A 1 70 ? -2.307 9.418 19.836 1.00 92.94 70 GLN A N 1
ATOM 521 C CA . GLN A 1 70 ? -1.894 8.328 18.948 1.00 92.94 70 GLN A CA 1
ATOM 522 C C . GLN A 1 70 ? -2.530 8.438 17.562 1.00 92.94 70 GLN A C 1
ATOM 524 O O . GLN A 1 70 ? -1.841 8.256 16.561 1.00 92.94 70 GLN A O 1
ATOM 529 N N . GLU A 1 71 ? -3.816 8.780 17.463 1.00 93.50 71 GLU A N 1
ATOM 530 C CA . GLU A 1 71 ? -4.471 8.995 16.171 1.00 93.50 71 GLU A CA 1
ATOM 531 C C . GLU A 1 71 ? -3.864 10.178 15.412 1.00 93.50 71 GLU A C 1
ATOM 533 O O . GLU A 1 71 ? -3.631 10.079 14.205 1.00 93.50 71 GLU A O 1
ATOM 538 N N . LYS A 1 72 ? -3.554 11.287 16.099 1.00 93.31 72 LYS A N 1
ATOM 539 C CA . LYS A 1 72 ? -2.881 12.446 15.488 1.00 93.31 72 LYS A CA 1
ATOM 540 C C . LYS A 1 72 ? -1.481 12.096 15.001 1.00 93.31 72 LYS A C 1
ATOM 542 O O . LYS A 1 72 ? -1.118 12.482 13.889 1.00 93.31 72 LYS A O 1
ATOM 547 N N . GLU A 1 73 ? -0.709 11.359 15.792 1.00 93.81 73 GLU A N 1
ATOM 548 C CA . GLU A 1 73 ? 0.615 10.883 15.393 1.00 93.81 73 GLU A CA 1
ATOM 549 C C . GLU A 1 73 ? 0.519 9.923 14.206 1.00 93.81 73 GLU A C 1
ATOM 551 O O . GLU A 1 73 ? 1.206 10.114 13.202 1.00 93.81 73 GLU A O 1
ATOM 556 N N . ALA A 1 74 ? -0.384 8.943 14.257 1.00 94.00 74 ALA A N 1
ATOM 557 C CA . ALA A 1 74 ? -0.621 8.005 13.166 1.00 94.00 74 ALA A CA 1
ATOM 558 C C . ALA A 1 74 ? -1.050 8.726 11.878 1.00 94.00 74 ALA A C 1
ATOM 560 O O . ALA A 1 74 ? -0.541 8.418 10.798 1.00 94.00 74 ALA A O 1
ATOM 561 N N . ALA A 1 75 ? -1.928 9.727 11.978 1.00 93.75 75 ALA A N 1
ATOM 562 C CA . ALA A 1 75 ? -2.343 10.553 10.851 1.00 93.75 75 ALA A CA 1
ATOM 563 C C . ALA A 1 75 ? -1.177 11.379 10.284 1.00 93.75 75 ALA A C 1
ATOM 565 O O . ALA A 1 75 ? -0.979 11.402 9.067 1.00 93.75 75 ALA A O 1
ATOM 566 N N . ALA A 1 76 ? -0.361 12.001 11.140 1.00 94.38 76 ALA A N 1
ATOM 567 C CA . ALA A 1 76 ? 0.825 12.744 10.720 1.00 94.38 76 ALA A CA 1
ATOM 568 C C . ALA A 1 76 ? 1.859 11.832 10.037 1.00 94.38 76 ALA A C 1
ATOM 570 O O . ALA A 1 76 ? 2.408 12.180 8.988 1.00 94.38 76 ALA A O 1
ATOM 571 N N . HIS A 1 77 ? 2.084 10.632 10.578 1.00 93.06 77 HIS A N 1
ATOM 572 C CA . HIS A 1 77 ? 2.937 9.617 9.966 1.00 93.06 77 HIS A CA 1
ATOM 573 C C . HIS A 1 77 ? 2.391 9.150 8.615 1.00 93.06 77 HIS A C 1
ATOM 575 O O . HIS A 1 77 ? 3.165 9.004 7.665 1.00 93.06 77 HIS A O 1
ATOM 581 N N . ALA A 1 78 ? 1.077 8.956 8.502 1.00 94.31 78 ALA A N 1
ATOM 582 C CA . ALA A 1 78 ? 0.431 8.575 7.255 1.00 94.31 78 ALA A CA 1
ATOM 583 C C . ALA A 1 78 ? 0.570 9.669 6.185 1.00 94.31 78 ALA A C 1
ATOM 585 O O . ALA A 1 78 ? 0.937 9.359 5.053 1.00 94.31 78 ALA A O 1
ATOM 586 N N . GLU A 1 79 ? 0.346 10.941 6.523 1.00 93.31 79 GLU A N 1
ATOM 587 C CA . GLU A 1 79 ? 0.546 12.064 5.595 1.00 93.31 79 GLU A CA 1
ATOM 588 C C . GLU A 1 79 ? 2.014 12.199 5.170 1.00 93.31 79 GLU A C 1
ATOM 590 O O . GLU A 1 79 ? 2.315 12.234 3.974 1.00 93.31 79 GLU A O 1
ATOM 595 N N . ALA A 1 80 ? 2.955 12.133 6.115 1.00 94.62 80 ALA A N 1
ATOM 596 C CA . ALA A 1 80 ? 4.381 12.154 5.795 1.00 94.62 80 ALA A CA 1
ATOM 597 C C . ALA A 1 80 ? 4.793 10.976 4.891 1.00 94.62 80 ALA A C 1
ATOM 599 O O . ALA A 1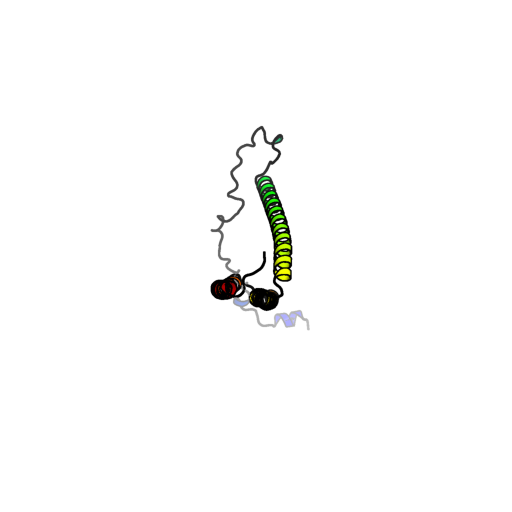 80 ? 5.625 11.131 3.992 1.00 94.62 80 ALA A O 1
ATOM 600 N N . ALA A 1 81 ? 4.220 9.787 5.103 1.00 95.06 81 ALA A N 1
ATOM 601 C CA . ALA A 1 81 ? 4.450 8.625 4.250 1.00 95.06 81 ALA A CA 1
ATOM 602 C C . ALA A 1 81 ? 3.853 8.818 2.848 1.00 95.06 81 ALA A C 1
ATOM 604 O O . ALA A 1 81 ? 4.522 8.505 1.859 1.00 95.06 81 ALA A O 1
ATOM 605 N N . LYS A 1 82 ? 2.641 9.379 2.742 1.00 94.81 82 LYS A N 1
ATOM 606 C CA . LYS A 1 82 ? 2.004 9.713 1.459 1.00 94.81 82 LYS A CA 1
ATOM 607 C C . LYS A 1 82 ? 2.845 10.701 0.665 1.00 94.81 82 LYS A C 1
ATOM 609 O O . LYS A 1 82 ? 3.062 10.485 -0.525 1.00 94.81 82 LYS A O 1
ATOM 614 N N . ASP A 1 83 ? 3.349 11.757 1.291 1.00 94.62 83 ASP A N 1
ATOM 615 C CA . ASP A 1 83 ? 4.137 12.768 0.586 1.00 94.62 83 ASP A CA 1
ATOM 616 C C . ASP A 1 83 ? 5.494 12.231 0.132 1.00 94.62 83 ASP A C 1
ATOM 618 O O . ASP A 1 83 ? 5.875 12.426 -1.026 1.00 94.62 83 ASP A O 1
ATOM 622 N N . LYS A 1 84 ? 6.164 11.427 0.968 1.00 94.75 84 LYS A N 1
ATOM 623 C CA . LYS A 1 84 ? 7.363 10.676 0.559 1.00 94.75 84 LYS A CA 1
ATOM 624 C C . LYS A 1 84 ? 7.068 9.729 -0.606 1.00 94.75 84 LYS A C 1
ATOM 626 O O . LYS A 1 84 ? 7.876 9.627 -1.529 1.00 94.75 84 LYS A O 1
ATOM 631 N N . ALA A 1 85 ? 5.924 9.042 -0.594 1.00 94.44 85 ALA A N 1
ATOM 632 C CA . ALA A 1 85 ? 5.518 8.154 -1.680 1.00 94.44 85 ALA A CA 1
ATOM 633 C C . ALA A 1 85 ? 5.256 8.926 -2.982 1.00 94.44 85 ALA A C 1
ATOM 635 O O . ALA A 1 85 ? 5.729 8.510 -4.038 1.00 94.44 85 ALA A O 1
ATOM 636 N N . LYS A 1 86 ? 4.586 10.085 -2.919 1.00 94.88 86 LYS A N 1
ATOM 637 C CA . LYS A 1 86 ? 4.383 10.970 -4.081 1.00 94.88 86 LYS A CA 1
ATOM 638 C C . LYS A 1 86 ? 5.711 11.473 -4.643 1.00 94.88 86 LYS A C 1
ATOM 640 O O . LYS A 1 86 ? 5.886 11.507 -5.859 1.00 94.88 86 LYS A O 1
ATOM 645 N N . GLU A 1 87 ? 6.647 11.876 -3.785 1.00 95.38 87 GLU A N 1
ATOM 646 C CA . GLU A 1 87 ? 7.962 12.350 -4.220 1.00 95.38 87 GLU A CA 1
ATOM 647 C C . GLU A 1 87 ? 8.762 11.232 -4.904 1.00 95.38 87 GLU A C 1
ATOM 649 O O . GLU A 1 87 ? 9.319 11.446 -5.983 1.00 95.38 87 GLU A O 1
ATOM 654 N N . LYS A 1 88 ? 8.761 10.021 -4.330 1.00 93.38 88 LYS A N 1
ATOM 655 C CA . LYS A 1 88 ? 9.369 8.834 -4.949 1.00 93.38 88 LYS A CA 1
ATOM 656 C C . LYS A 1 88 ? 8.716 8.500 -6.286 1.00 93.38 88 LYS A C 1
ATOM 658 O O . LYS A 1 88 ? 9.425 8.393 -7.276 1.00 93.38 88 LYS A O 1
ATOM 663 N N . ALA A 1 89 ? 7.387 8.479 -6.359 1.00 93.19 89 ALA A N 1
ATOM 664 C CA . ALA A 1 89 ? 6.667 8.217 -7.602 1.00 93.19 89 ALA A CA 1
ATOM 665 C C . ALA A 1 89 ? 7.023 9.223 -8.710 1.00 93.19 89 ALA A C 1
ATOM 667 O O . ALA A 1 89 ? 7.194 8.838 -9.864 1.00 93.19 89 ALA A O 1
ATOM 668 N N . LYS A 1 90 ? 7.195 10.512 -8.376 1.00 94.12 90 LYS A N 1
ATOM 669 C CA . LYS A 1 90 ? 7.665 11.526 -9.338 1.00 94.12 90 LYS A CA 1
ATOM 670 C C . LYS A 1 90 ? 9.086 11.234 -9.829 1.00 94.12 90 LYS A C 1
ATOM 672 O O . LYS A 1 90 ? 9.347 11.355 -11.026 1.00 94.12 90 LYS A O 1
ATOM 677 N N . LYS A 1 91 ? 9.994 10.852 -8.924 1.00 92.81 91 LYS A N 1
ATOM 678 C CA . LYS A 1 91 ? 11.377 10.475 -9.268 1.00 92.81 91 LYS A CA 1
ATOM 679 C C . LYS A 1 91 ? 11.401 9.232 -10.157 1.00 92.81 91 LYS A C 1
ATOM 681 O O . LYS A 1 91 ? 12.015 9.267 -11.220 1.00 92.81 91 LYS A O 1
ATOM 686 N N . ASP A 1 92 ? 10.666 8.194 -9.783 1.00 90.12 92 ASP A N 1
ATOM 687 C CA . ASP A 1 92 ? 10.580 6.936 -10.523 1.00 90.12 92 ASP A CA 1
ATOM 688 C C . ASP A 1 92 ? 9.950 7.145 -11.904 1.00 90.12 92 ASP A C 1
ATOM 690 O O . ASP A 1 92 ? 10.464 6.641 -12.898 1.00 90.12 92 ASP A O 1
ATOM 694 N N . ALA A 1 93 ? 8.907 7.974 -12.009 1.00 90.50 93 ALA A N 1
ATOM 695 C CA . ALA A 1 93 ? 8.311 8.341 -13.292 1.00 90.50 93 ALA A CA 1
ATOM 696 C C . ALA A 1 93 ? 9.304 9.081 -14.202 1.00 90.50 93 ALA A C 1
ATOM 698 O O . ALA A 1 93 ? 9.336 8.854 -15.412 1.00 90.50 93 ALA A O 1
ATOM 699 N N . HIS A 1 94 ? 10.133 9.960 -13.639 1.00 92.31 94 HIS A N 1
ATOM 700 C CA . HIS A 1 94 ? 11.178 10.642 -14.395 1.00 92.31 94 HIS A CA 1
ATOM 701 C C . HIS A 1 94 ? 12.272 9.668 -14.868 1.00 92.31 94 HIS A C 1
ATOM 703 O O . HIS A 1 94 ? 12.696 9.740 -16.023 1.00 92.31 94 HIS A O 1
ATOM 709 N N . ILE A 1 95 ? 12.683 8.718 -14.022 1.00 89.00 95 ILE A N 1
ATOM 710 C CA . ILE A 1 95 ? 13.634 7.655 -14.384 1.00 89.00 95 ILE A CA 1
ATOM 711 C C . ILE A 1 95 ? 13.044 6.756 -15.475 1.00 89.00 95 ILE A C 1
ATOM 713 O O . ILE A 1 95 ? 13.721 6.481 -16.464 1.00 89.00 95 ILE A O 1
ATOM 717 N N . ALA A 1 96 ? 11.780 6.350 -15.350 1.00 89.44 96 ALA A N 1
ATOM 718 C CA . ALA A 1 96 ? 11.090 5.548 -16.354 1.00 89.44 96 ALA A CA 1
ATOM 719 C C . ALA A 1 96 ? 11.038 6.270 -17.708 1.00 89.44 96 ALA A C 1
ATOM 721 O O . ALA A 1 96 ? 11.367 5.675 -18.729 1.00 89.44 96 ALA A O 1
ATOM 722 N N . LYS A 1 97 ? 10.733 7.577 -17.722 1.00 90.06 97 LYS A N 1
ATOM 723 C CA . LYS A 1 97 ? 10.753 8.394 -18.949 1.00 90.06 97 LYS A CA 1
ATOM 724 C C . LYS A 1 97 ? 12.139 8.475 -19.586 1.00 90.06 97 LYS A C 1
ATOM 726 O O . LYS A 1 97 ? 12.261 8.309 -20.793 1.00 90.06 97 LYS A O 1
ATOM 731 N N . LYS A 1 98 ? 13.192 8.688 -18.791 1.00 91.88 98 LYS A N 1
ATOM 732 C CA . LYS A 1 98 ? 14.585 8.685 -19.280 1.00 91.88 98 LYS A CA 1
ATOM 733 C C . LYS A 1 98 ? 15.014 7.339 -19.871 1.00 91.88 98 LYS A C 1
ATOM 735 O O . LYS A 1 98 ? 15.931 7.288 -20.689 1.00 91.88 98 LYS A O 1
ATOM 740 N N . ASN A 1 99 ? 14.374 6.262 -19.427 1.00 91.56 99 ASN A N 1
ATOM 741 C CA . ASN A 1 99 ? 14.658 4.885 -19.806 1.00 91.56 99 ASN A CA 1
ATOM 742 C C . ASN A 1 99 ? 13.577 4.277 -20.707 1.00 91.56 99 ASN A C 1
ATOM 744 O O . ASN A 1 99 ? 13.497 3.055 -20.798 1.00 91.56 99 ASN A O 1
ATOM 748 N N . ALA A 1 100 ? 12.771 5.097 -21.387 1.00 88.38 100 ALA A N 1
ATOM 749 C CA . ALA A 1 100 ? 11.719 4.609 -22.279 1.00 88.38 100 ALA A CA 1
ATOM 750 C C . ALA A 1 100 ? 12.262 3.704 -23.404 1.00 88.38 100 ALA A C 1
ATOM 752 O O . ALA A 1 100 ? 11.581 2.775 -23.827 1.00 88.38 100 ALA A O 1
ATOM 753 N N . ASP A 1 101 ? 13.512 3.923 -23.823 1.00 90.31 101 ASP A N 1
ATOM 754 C CA . ASP A 1 101 ? 14.192 3.118 -24.847 1.00 90.31 101 ASP A CA 1
ATOM 755 C C . ASP A 1 101 ? 14.745 1.786 -24.302 1.00 90.31 101 ASP A C 1
ATOM 757 O O . ASP A 1 101 ? 15.236 0.954 -25.065 1.00 90.31 101 ASP A O 1
ATOM 761 N N . ASN A 1 102 ? 14.735 1.585 -22.978 1.00 92.00 102 ASN A N 1
ATOM 762 C CA . ASN A 1 102 ? 15.232 0.365 -22.356 1.00 92.00 102 ASN A CA 1
ATOM 763 C C . ASN A 1 102 ? 14.100 -0.678 -22.291 1.00 92.00 102 ASN A C 1
ATOM 765 O O . ASN A 1 102 ? 13.144 -0.491 -21.529 1.00 92.00 102 ASN A O 1
ATOM 769 N N . PRO A 1 103 ? 14.213 -1.806 -23.019 1.00 90.44 103 PRO A N 1
ATOM 770 C CA . PRO A 1 103 ? 13.148 -2.803 -23.088 1.00 90.44 103 PRO A CA 1
ATOM 771 C C . PRO A 1 103 ? 12.849 -3.450 -21.729 1.00 90.44 103 PRO A C 1
ATOM 773 O O . PRO A 1 103 ? 11.709 -3.831 -21.476 1.00 90.44 103 PRO A O 1
ATOM 776 N N . VAL A 1 104 ? 13.841 -3.536 -20.836 1.00 91.38 104 VAL A N 1
ATOM 777 C CA . VAL A 1 104 ? 13.680 -4.108 -19.490 1.00 91.38 104 VAL A CA 1
ATOM 778 C C . VAL A 1 104 ? 12.857 -3.169 -18.610 1.00 91.38 104 VAL A C 1
ATOM 780 O O . VAL A 1 104 ? 11.913 -3.597 -17.955 1.00 91.38 104 VAL A O 1
ATOM 783 N N . VAL A 1 105 ? 13.160 -1.866 -18.635 1.00 92.12 105 VAL A N 1
ATOM 784 C CA . VAL A 1 105 ? 12.417 -0.871 -17.841 1.00 92.12 105 VAL A CA 1
ATOM 785 C C . VAL A 1 105 ? 10.977 -0.752 -18.333 1.00 92.12 105 VAL A C 1
ATOM 787 O O . VAL A 1 105 ? 10.054 -0.760 -17.520 1.00 92.12 105 VAL A O 1
ATOM 790 N N . LEU A 1 106 ? 10.772 -0.698 -19.651 1.00 93.06 106 LEU A N 1
ATOM 791 C CA . LEU A 1 106 ? 9.434 -0.655 -20.238 1.00 93.06 106 LEU A CA 1
ATOM 792 C C . LEU A 1 106 ? 8.626 -1.917 -19.894 1.00 93.06 106 LEU A C 1
ATOM 794 O O . LEU A 1 106 ? 7.466 -1.816 -19.492 1.00 93.06 106 LEU A O 1
ATOM 798 N N . GLY A 1 107 ? 9.255 -3.092 -19.995 1.00 92.56 107 GLY A N 1
ATOM 799 C CA . GLY A 1 107 ? 8.658 -4.371 -19.616 1.00 92.56 107 GLY A CA 1
ATOM 800 C C . GLY A 1 107 ? 8.234 -4.409 -18.147 1.00 92.56 107 GLY A C 1
ATOM 801 O O . GLY A 1 107 ? 7.100 -4.788 -17.852 1.00 92.56 107 GLY A O 1
ATOM 802 N N . ASN A 1 108 ? 9.080 -3.936 -17.230 1.00 92.62 108 ASN A N 1
ATOM 803 C CA . ASN A 1 108 ? 8.758 -3.903 -15.801 1.00 92.62 108 ASN A CA 1
ATOM 804 C C . ASN A 1 108 ? 7.609 -2.931 -15.502 1.00 92.6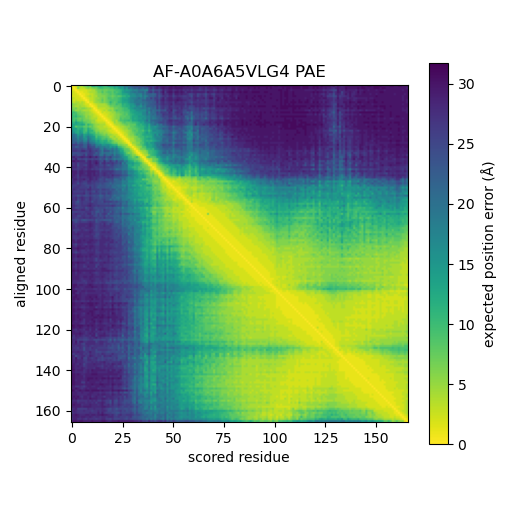2 108 ASN A C 1
ATOM 806 O O . ASN A 1 108 ? 6.698 -3.279 -14.753 1.00 92.62 108 ASN A O 1
ATOM 810 N N . VAL A 1 109 ? 7.584 -1.749 -16.132 1.00 93.81 109 VAL A N 1
ATOM 811 C CA . VAL A 1 109 ? 6.470 -0.791 -15.990 1.00 93.81 109 VAL A CA 1
ATOM 812 C C . VAL A 1 109 ? 5.151 -1.403 -16.469 1.00 93.81 109 VAL A C 1
ATOM 814 O O . VAL A 1 109 ? 4.139 -1.305 -15.769 1.00 93.81 109 VAL A O 1
ATOM 817 N N . ALA A 1 110 ? 5.151 -2.064 -17.628 1.00 95.38 110 ALA A N 1
ATOM 818 C CA . ALA A 1 110 ? 3.970 -2.746 -18.153 1.00 95.38 110 ALA A CA 1
ATOM 819 C C . ALA A 1 110 ? 3.512 -3.880 -17.223 1.00 95.38 110 ALA A C 1
ATOM 821 O O . ALA A 1 110 ? 2.327 -3.989 -16.904 1.00 95.38 110 ALA A O 1
ATOM 822 N N . THR A 1 111 ? 4.460 -4.676 -16.731 1.00 94.75 111 THR A N 1
ATOM 823 C CA . THR A 1 111 ? 4.202 -5.802 -15.829 1.00 94.75 111 THR A CA 1
ATOM 824 C C . THR A 1 111 ? 3.605 -5.336 -14.504 1.00 94.75 111 THR A C 1
ATOM 826 O O . THR A 1 111 ? 2.571 -5.854 -14.094 1.00 94.75 111 THR A O 1
ATOM 829 N N . ILE A 1 112 ? 4.182 -4.310 -13.868 1.00 93.25 112 ILE A N 1
ATOM 830 C CA . ILE A 1 112 ? 3.662 -3.724 -12.621 1.00 93.25 112 ILE A CA 1
ATOM 831 C C . ILE A 1 112 ? 2.261 -3.147 -12.838 1.00 93.25 112 ILE A C 1
ATOM 833 O O . ILE A 1 112 ? 1.378 -3.351 -12.006 1.00 93.2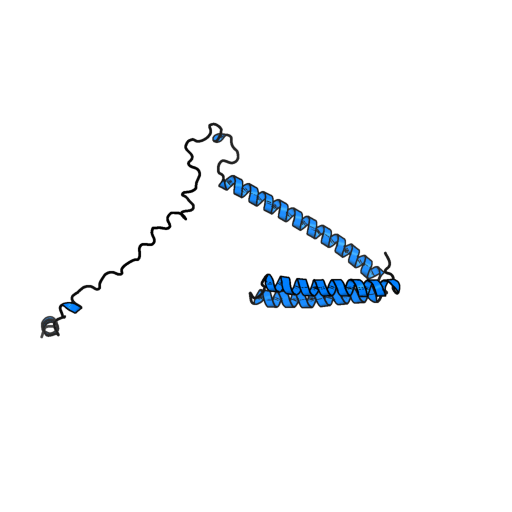5 112 ILE A O 1
ATOM 837 N N . SER A 1 113 ? 2.034 -2.463 -13.963 1.00 95.19 113 SER A N 1
ATOM 838 C CA . SER A 1 113 ? 0.725 -1.885 -14.291 1.00 95.19 113 SER A CA 1
ATOM 839 C C . SER A 1 113 ? -0.3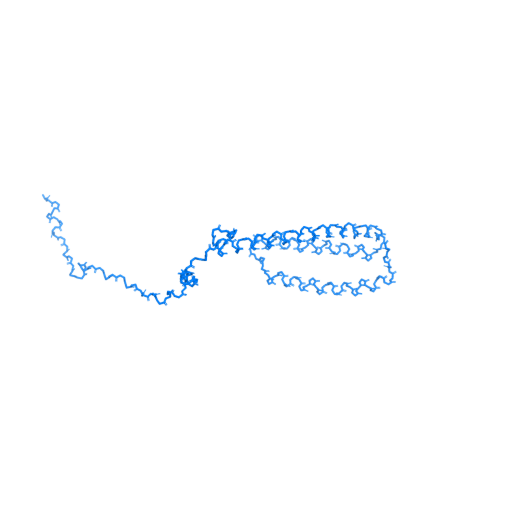44 -2.967 -14.450 1.00 95.19 113 SER A C 1
ATOM 841 O O . SER A 1 113 ? -1.440 -2.845 -13.902 1.00 95.19 113 SER A O 1
ATOM 843 N N . LEU A 1 114 ? -0.016 -4.054 -15.154 1.00 97.12 114 LEU A N 1
ATOM 844 C CA . LEU A 1 114 ? -0.912 -5.192 -15.340 1.00 97.12 114 LEU A CA 1
ATOM 845 C C . LEU A 1 114 ? -1.181 -5.913 -14.016 1.00 97.12 114 LEU A C 1
ATOM 847 O O . LEU A 1 114 ? -2.338 -6.163 -13.680 1.00 97.12 114 LEU A O 1
ATOM 851 N N . LEU A 1 115 ? -0.133 -6.198 -13.239 1.00 96.31 115 LEU A N 1
ATOM 852 C CA . LEU A 1 115 ? -0.243 -6.861 -11.940 1.00 96.31 115 LEU A CA 1
ATOM 853 C C . LEU A 1 115 ? -1.101 -6.030 -10.973 1.00 96.31 115 LEU A C 1
ATOM 855 O O . LEU A 1 115 ? -2.025 -6.556 -10.356 1.00 96.31 115 LEU A O 1
ATOM 859 N N . GLY A 1 116 ? -0.851 -4.719 -10.900 1.00 95.62 116 GLY A N 1
ATOM 860 C CA . GLY A 1 116 ? -1.624 -3.781 -10.089 1.00 95.62 116 GLY A CA 1
ATOM 861 C C . GLY A 1 116 ? -3.090 -3.694 -10.516 1.00 95.62 116 GLY A C 1
ATOM 862 O O . GLY A 1 116 ? -3.973 -3.701 -9.662 1.00 95.62 116 GLY A O 1
ATOM 863 N N . GLY A 1 117 ? -3.368 -3.688 -11.823 1.00 97.12 117 GLY A N 1
ATOM 864 C CA . GLY A 1 117 ? -4.733 -3.704 -12.352 1.00 97.12 117 GLY A CA 1
ATOM 865 C C . GLY A 1 117 ? -5.497 -4.981 -11.989 1.00 97.12 117 GLY A C 1
ATOM 866 O O . GLY A 1 117 ? -6.616 -4.907 -11.480 1.00 97.12 117 GLY A O 1
ATOM 867 N N . VAL A 1 118 ? -4.883 -6.153 -12.188 1.00 96.19 118 VAL A N 1
ATOM 868 C CA . VAL A 1 118 ? -5.488 -7.456 -11.851 1.00 96.19 118 VAL A CA 1
ATOM 869 C C . VAL A 1 118 ? -5.768 -7.560 -10.352 1.00 96.19 118 VAL A C 1
ATOM 871 O O . VAL A 1 118 ? -6.876 -7.928 -9.955 1.00 96.19 118 VAL A O 1
ATOM 874 N N . LEU A 1 119 ? -4.794 -7.189 -9.517 1.00 96.06 119 LEU A N 1
ATOM 875 C CA . LEU A 1 119 ? -4.946 -7.206 -8.063 1.00 96.06 119 LEU A CA 1
ATOM 876 C C . LEU A 1 119 ? -5.994 -6.198 -7.588 1.00 96.06 119 LEU A C 1
ATOM 878 O O . LEU A 1 119 ? -6.808 -6.537 -6.734 1.00 96.06 119 LEU A O 1
ATOM 882 N N . GLY A 1 120 ? -6.024 -4.992 -8.158 1.00 95.38 120 GLY A N 1
ATOM 883 C CA . GLY A 1 120 ? -6.993 -3.954 -7.806 1.00 95.38 120 GLY A CA 1
ATOM 884 C C . GLY A 1 120 ? -8.431 -4.360 -8.132 1.00 95.38 120 GLY A C 1
ATOM 885 O O . GLY A 1 120 ? -9.307 -4.282 -7.270 1.00 95.38 120 GLY A O 1
ATOM 886 N N . ILE A 1 121 ? -8.672 -4.871 -9.345 1.00 96.00 121 ILE A N 1
ATOM 887 C CA . ILE A 1 121 ? -9.992 -5.376 -9.757 1.00 96.00 121 ILE A CA 1
ATOM 888 C C . ILE A 1 121 ? -10.394 -6.583 -8.898 1.00 96.00 121 ILE A C 1
ATOM 890 O O . ILE A 1 121 ? -11.533 -6.668 -8.432 1.00 96.00 121 ILE A O 1
ATOM 894 N N . GLY A 1 122 ? -9.460 -7.508 -8.655 1.00 93.75 122 GLY A N 1
ATOM 895 C CA . GLY A 1 122 ? -9.685 -8.682 -7.815 1.00 93.75 122 GLY A CA 1
ATOM 896 C C . GLY A 1 122 ? -10.049 -8.312 -6.377 1.00 93.75 122 GLY A C 1
ATOM 897 O O . GLY A 1 122 ? -11.040 -8.818 -5.846 1.00 93.75 122 GLY A O 1
ATOM 898 N N . ALA A 1 123 ? -9.303 -7.387 -5.772 1.00 94.81 123 ALA A N 1
ATOM 899 C CA . ALA A 1 123 ? -9.558 -6.879 -4.430 1.00 94.81 123 ALA A CA 1
ATOM 900 C C . ALA A 1 123 ? -10.917 -6.176 -4.346 1.00 94.81 123 ALA A C 1
ATOM 902 O O . ALA A 1 123 ? -11.699 -6.495 -3.454 1.00 94.81 123 ALA A O 1
ATOM 903 N N . TYR A 1 124 ? -11.251 -5.307 -5.308 1.00 94.88 124 TYR A N 1
ATOM 904 C CA . TYR A 1 124 ? -12.548 -4.625 -5.356 1.00 94.88 124 TYR A CA 1
ATOM 905 C C . TYR A 1 124 ? -13.723 -5.610 -5.440 1.00 94.88 124 TYR A C 1
ATOM 907 O O . TYR A 1 124 ? -14.698 -5.515 -4.690 1.00 94.88 124 TYR A O 1
ATOM 915 N N . ARG A 1 125 ? -13.618 -6.620 -6.310 1.00 95.12 125 ARG A N 1
ATOM 916 C CA . ARG A 1 125 ? -14.653 -7.651 -6.468 1.00 95.12 125 ARG A CA 1
ATOM 917 C C . ARG A 1 125 ? -14.797 -8.536 -5.225 1.00 95.12 125 ARG A C 1
ATOM 919 O O . ARG A 1 125 ? -15.861 -9.098 -4.978 1.00 95.12 125 ARG A O 1
ATOM 926 N N . LYS A 1 126 ? -13.723 -8.728 -4.461 1.00 94.06 126 LYS A N 1
ATOM 927 C CA . LYS A 1 126 ? -13.747 -9.531 -3.232 1.00 94.06 126 LYS A CA 1
ATOM 928 C C . LYS A 1 126 ? -14.247 -8.728 -2.035 1.00 94.06 126 LYS A C 1
ATOM 930 O O . LYS A 1 126 ? -14.998 -9.256 -1.222 1.00 94.06 126 LYS A O 1
ATOM 935 N N . TRP A 1 127 ? -13.893 -7.447 -1.979 1.00 93.38 127 TRP A N 1
ATOM 936 C CA . TRP A 1 127 ? -14.393 -6.496 -0.994 1.00 93.38 127 TRP A CA 1
ATOM 937 C C . TRP A 1 127 ? -15.905 -6.301 -1.119 1.00 93.38 127 TRP A C 1
ATOM 939 O O . TRP A 1 127 ? -16.617 -6.471 -0.140 1.00 93.38 127 TRP A O 1
ATOM 949 N N . SER A 1 128 ? -16.410 -6.083 -2.338 1.00 95.69 128 SER A N 1
ATOM 950 C CA . SER A 1 128 ? -17.854 -5.949 -2.609 1.00 95.69 128 SER A CA 1
ATOM 951 C C . SER A 1 128 ? -18.686 -7.198 -2.284 1.00 95.69 128 SER A C 1
ATOM 953 O O . SER A 1 128 ? -19.905 -7.106 -2.186 1.00 95.69 128 SER A O 1
ATOM 955 N N . ARG A 1 129 ? -18.048 -8.361 -2.106 1.00 95.75 129 ARG A N 1
ATOM 956 C CA . ARG A 1 129 ? -18.696 -9.623 -1.711 1.00 95.75 129 ARG A CA 1
ATOM 957 C C . ARG A 1 129 ? -18.456 -10.000 -0.245 1.00 95.75 129 ARG A C 1
ATOM 959 O O . ARG A 1 129 ? -18.789 -11.111 0.141 1.00 95.75 129 ARG A O 1
ATOM 966 N N . ASN A 1 130 ? -17.847 -9.122 0.560 1.00 93.62 130 ASN A N 1
ATOM 967 C CA . ASN A 1 130 ? -17.403 -9.409 1.934 1.00 93.62 130 ASN A CA 1
ATOM 968 C C . ASN A 1 130 ? -16.491 -10.649 2.059 1.00 93.62 130 ASN A C 1
ATOM 970 O O . ASN A 1 130 ? -16.335 -11.230 3.128 1.00 93.62 130 ASN A O 1
ATOM 974 N N . GLU A 1 131 ? -15.831 -11.042 0.970 1.00 93.94 131 GLU A N 1
ATOM 975 C CA . GLU A 1 131 ? -14.923 -12.192 0.925 1.00 93.94 131 GLU A CA 1
ATOM 976 C C . GLU A 1 131 ? -13.456 -11.774 1.124 1.00 93.94 131 GLU A C 1
ATOM 978 O O . GLU A 1 131 ? -12.550 -12.615 1.062 1.00 93.94 131 GLU A O 1
ATOM 983 N N . LEU A 1 132 ? -13.173 -10.474 1.260 1.00 93.81 132 LEU A N 1
ATOM 984 C CA . LEU A 1 132 ? -11.817 -9.964 1.441 1.00 93.81 132 LEU A CA 1
ATOM 985 C C . LEU A 1 132 ? -11.361 -10.226 2.882 1.00 93.81 132 LEU A C 1
ATOM 987 O O . LEU A 1 132 ? -11.630 -9.441 3.783 1.00 93.81 132 LEU A O 1
ATOM 991 N N . SER A 1 133 ? -10.670 -11.346 3.087 1.00 94.50 133 SER A N 1
ATOM 992 C CA . SER A 1 133 ? -10.090 -11.721 4.376 1.00 94.50 133 SER A CA 1
ATOM 993 C C . SER A 1 133 ? -8.576 -11.527 4.395 1.00 94.50 133 SER A C 1
ATOM 995 O O . SER A 1 133 ? -7.911 -11.615 3.357 1.00 94.50 133 SER A O 1
ATOM 997 N N . TRP A 1 134 ? -8.011 -11.338 5.590 1.00 95.19 134 TRP A N 1
ATOM 998 C CA . TRP A 1 134 ? -6.560 -11.256 5.793 1.00 95.19 134 TRP A CA 1
ATOM 999 C C . TRP A 1 134 ? -5.811 -12.491 5.290 1.00 95.19 134 TRP A C 1
ATOM 1001 O O . TRP A 1 134 ? -4.721 -12.356 4.747 1.00 95.19 134 TRP A O 1
ATOM 1011 N N . ASN A 1 135 ? -6.424 -13.675 5.364 1.00 95.38 135 ASN A N 1
ATOM 1012 C CA . ASN A 1 135 ? -5.851 -14.900 4.802 1.00 95.38 135 ASN A CA 1
ATOM 1013 C C . ASN A 1 135 ? -5.675 -14.796 3.282 1.00 95.38 135 ASN A C 1
ATOM 1015 O O . ASN A 1 135 ? -4.669 -15.233 2.732 1.00 95.38 135 ASN A O 1
ATOM 1019 N N . VAL A 1 136 ? -6.642 -14.187 2.593 1.00 93.56 136 VAL A N 1
ATOM 1020 C CA . VAL A 1 136 ? -6.586 -14.016 1.137 1.00 93.56 136 VAL A CA 1
ATOM 1021 C C . VAL A 1 136 ? -5.580 -12.939 0.758 1.00 93.56 136 VAL A C 1
ATOM 1023 O O . VAL A 1 136 ? -4.819 -13.130 -0.188 1.00 93.56 136 VAL A O 1
ATOM 1026 N N . VAL A 1 137 ? -5.552 -11.833 1.504 1.00 95.81 137 VAL A N 1
ATOM 1027 C CA . VAL A 1 137 ? -4.532 -10.790 1.333 1.00 95.81 137 VAL A CA 1
ATOM 1028 C C . VAL A 1 137 ? -3.137 -11.383 1.539 1.00 95.81 137 VAL A C 1
ATOM 1030 O O . VAL A 1 137 ? -2.268 -11.180 0.698 1.00 95.81 137 VAL A O 1
ATOM 1033 N N . GLY A 1 138 ? -2.941 -12.181 2.591 1.00 96.62 138 GLY A N 1
ATOM 1034 C CA . GLY A 1 138 ? -1.683 -12.868 2.881 1.00 96.62 138 GLY A CA 1
ATOM 1035 C C . GLY A 1 138 ? -1.270 -13.851 1.784 1.00 96.62 138 GLY A C 1
ATOM 1036 O O . GLY A 1 138 ? -0.117 -13.844 1.360 1.00 96.62 138 GLY A O 1
ATOM 1037 N N . ALA A 1 139 ? -2.210 -14.641 1.256 1.00 96.50 139 ALA A N 1
ATOM 1038 C CA . ALA A 1 139 ? -1.940 -15.555 0.147 1.00 96.50 139 ALA A CA 1
ATOM 1039 C C . ALA A 1 139 ? -1.480 -14.804 -1.116 1.00 96.50 139 ALA A C 1
ATOM 1041 O O . ALA A 1 139 ? -0.462 -15.159 -1.711 1.00 96.50 139 ALA A O 1
ATOM 1042 N N . TRP A 1 140 ? -2.180 -13.730 -1.500 1.00 95.12 140 TRP A N 1
ATOM 1043 C CA . TRP A 1 140 ? -1.781 -12.901 -2.641 1.00 95.12 140 TRP A CA 1
ATOM 1044 C C . TRP A 1 140 ? -0.458 -12.173 -2.402 1.00 95.12 140 TRP A C 1
ATOM 1046 O O . TRP A 1 140 ? 0.361 -12.106 -3.315 1.00 95.12 140 TRP A O 1
ATOM 1056 N N . ALA A 1 141 ? -0.204 -11.690 -1.184 1.00 97.12 141 ALA A N 1
ATOM 1057 C CA . ALA A 1 141 ? 1.082 -11.106 -0.819 1.00 97.12 141 ALA A CA 1
ATOM 1058 C C . ALA A 1 141 ? 2.228 -12.119 -0.982 1.00 97.12 141 ALA A C 1
ATOM 1060 O O . ALA A 1 141 ? 3.276 -11.767 -1.518 1.00 97.12 141 ALA A O 1
ATOM 1061 N N . GLY A 1 142 ? 2.013 -13.385 -0.608 1.00 97.44 142 GLY A N 1
ATOM 1062 C CA . GLY A 1 142 ? 2.974 -14.466 -0.833 1.00 97.44 142 GLY A CA 1
ATOM 1063 C C . GLY A 1 142 ? 3.269 -14.700 -2.317 1.00 97.44 142 GLY A C 1
ATOM 1064 O O . GLY A 1 142 ? 4.433 -14.771 -2.710 1.00 97.44 142 GLY A O 1
ATOM 1065 N N . VAL A 1 143 ? 2.232 -14.745 -3.161 1.00 96.50 143 VAL A N 1
ATOM 1066 C CA . VAL A 1 143 ? 2.386 -14.891 -4.622 1.00 96.50 143 VAL A CA 1
ATOM 1067 C C . VAL A 1 143 ? 3.171 -13.721 -5.219 1.00 96.50 143 VAL A C 1
ATOM 1069 O O . VAL A 1 143 ? 4.117 -13.937 -5.975 1.00 96.50 143 VAL A O 1
ATOM 1072 N N . VAL A 1 144 ? 2.820 -12.484 -4.856 1.00 96.69 144 VAL A N 1
ATOM 1073 C CA . VAL A 1 144 ? 3.532 -11.281 -5.319 1.00 96.69 144 VAL A CA 1
ATOM 1074 C C . VAL A 1 144 ? 4.978 -11.272 -4.821 1.00 96.69 144 VAL A C 1
ATOM 1076 O O . VAL A 1 144 ? 5.876 -10.906 -5.574 1.00 96.69 144 VAL A O 1
ATOM 1079 N N . GLY A 1 145 ? 5.226 -11.723 -3.590 1.00 97.38 145 GLY A N 1
ATOM 1080 C CA . GLY A 1 145 ? 6.572 -11.859 -3.034 1.00 97.38 145 GLY A CA 1
ATOM 1081 C C . GLY A 1 145 ? 7.439 -12.841 -3.824 1.00 97.38 145 GLY A C 1
ATOM 1082 O O . GLY A 1 145 ? 8.560 -12.503 -4.200 1.00 97.38 145 GLY A O 1
ATOM 1083 N N . LEU A 1 146 ? 6.910 -14.026 -4.147 1.00 97.69 146 LEU A N 1
ATOM 1084 C CA . LEU A 1 146 ? 7.608 -15.003 -4.992 1.00 97.69 146 LEU A CA 1
ATOM 1085 C C . LEU A 1 146 ? 7.880 -14.450 -6.395 1.00 97.69 146 LEU A C 1
ATOM 1087 O O . LEU A 1 146 ? 8.982 -14.612 -6.921 1.00 97.69 146 LEU A O 1
ATOM 1091 N N . PHE A 1 147 ? 6.900 -13.762 -6.982 1.00 96.12 147 PHE A N 1
ATOM 1092 C CA . PHE A 1 147 ? 7.062 -13.110 -8.276 1.00 96.12 147 PHE A CA 1
ATOM 1093 C C . PHE A 1 147 ? 8.173 -12.051 -8.248 1.00 96.12 147 PHE A C 1
ATOM 1095 O O . PHE A 1 147 ? 9.035 -12.054 -9.122 1.00 96.12 147 PHE A O 1
ATOM 1102 N N . ALA A 1 148 ? 8.204 -11.196 -7.222 1.00 95.44 148 ALA A N 1
ATOM 1103 C CA . ALA A 1 148 ? 9.216 -10.153 -7.071 1.00 95.44 148 ALA A CA 1
ATOM 1104 C C . ALA A 1 148 ? 10.637 -10.726 -6.938 1.00 95.44 148 ALA A C 1
ATOM 1106 O O . ALA A 1 148 ? 11.577 -10.175 -7.509 1.00 95.44 148 ALA A O 1
ATOM 1107 N N . LEU A 1 149 ? 10.800 -11.850 -6.229 1.00 96.94 149 LEU A N 1
ATOM 1108 C CA . LEU A 1 149 ? 12.086 -12.550 -6.158 1.00 96.94 149 LEU A CA 1
ATOM 1109 C C . LEU A 1 149 ? 12.529 -13.036 -7.542 1.00 96.94 149 LEU A C 1
ATOM 1111 O O . LEU A 1 149 ? 13.673 -12.809 -7.928 1.00 96.94 149 LEU A O 1
ATOM 1115 N N . GLY A 1 150 ? 11.632 -13.665 -8.306 1.00 95.31 150 GLY A N 1
ATOM 1116 C CA . GLY A 1 150 ? 11.927 -14.113 -9.668 1.00 95.31 150 GLY A CA 1
ATOM 1117 C C . GLY A 1 150 ? 12.288 -12.956 -10.603 1.00 95.31 150 GLY A C 1
ATOM 1118 O O . GLY A 1 150 ? 13.328 -12.997 -11.266 1.00 95.31 150 GLY A O 1
ATOM 1119 N N . ASP A 1 151 ? 11.469 -11.903 -10.608 1.00 92.69 151 ASP A N 1
ATOM 1120 C CA . ASP A 1 151 ? 11.697 -10.704 -11.414 1.00 92.69 151 ASP A CA 1
ATOM 1121 C C . ASP A 1 151 ? 13.037 -10.037 -11.082 1.00 92.69 151 ASP A C 1
ATOM 1123 O O . ASP A 1 151 ? 13.768 -9.658 -11.992 1.00 92.69 151 ASP A O 1
ATOM 1127 N N . TYR A 1 152 ? 13.436 -9.981 -9.806 1.00 93.62 152 TYR A N 1
ATOM 1128 C CA . TYR A 1 152 ? 14.730 -9.422 -9.410 1.00 93.62 152 TYR A CA 1
ATOM 1129 C C . TYR A 1 152 ? 15.909 -10.109 -10.114 1.00 93.62 152 TYR A C 1
ATOM 1131 O O . TYR A 1 152 ? 16.778 -9.432 -10.669 1.00 93.62 152 TYR A O 1
ATOM 1139 N N . TYR A 1 153 ? 15.944 -11.446 -10.141 1.00 94.50 153 TYR A N 1
ATOM 1140 C CA . TYR A 1 153 ? 17.033 -12.178 -10.797 1.00 94.50 153 TYR A CA 1
ATOM 1141 C C . TYR A 1 153 ? 17.011 -12.011 -12.317 1.00 94.50 153 TYR A C 1
ATOM 1143 O O . TYR A 1 153 ? 18.066 -11.818 -12.929 1.00 94.50 153 TYR A O 1
ATOM 1151 N N . VAL A 1 154 ? 15.821 -12.046 -12.921 1.00 93.88 154 VAL A N 1
ATOM 1152 C CA . VAL A 1 154 ? 15.636 -11.875 -14.368 1.00 93.88 154 VAL A CA 1
ATOM 1153 C C . VAL A 1 154 ? 16.036 -10.463 -14.794 1.00 93.88 154 VAL A C 1
ATOM 1155 O O . VAL A 1 154 ? 16.900 -10.292 -15.656 1.00 93.88 154 VAL A O 1
ATOM 1158 N N . SER A 1 155 ? 15.484 -9.447 -14.138 1.00 90.69 155 SER A N 1
ATOM 1159 C CA . SER A 1 155 ? 15.803 -8.042 -14.372 1.00 90.69 155 SER A CA 1
ATOM 1160 C C . SER A 1 155 ? 17.293 -7.770 -14.167 1.00 90.69 155 SER A C 1
ATOM 1162 O O . SER A 1 155 ? 17.918 -7.150 -15.021 1.00 90.69 155 SER A O 1
ATOM 1164 N N . ASN A 1 156 ? 17.915 -8.295 -13.105 1.00 92.19 156 ASN A N 1
ATOM 1165 C CA . ASN A 1 156 ? 19.353 -8.131 -12.874 1.00 92.19 156 ASN A CA 1
ATOM 1166 C C . ASN A 1 156 ? 20.209 -8.779 -13.978 1.00 92.19 156 ASN A C 1
ATOM 1168 O O . ASN A 1 156 ? 21.234 -8.223 -14.376 1.00 92.19 156 ASN A O 1
ATOM 1172 N N . TYR A 1 157 ? 19.796 -9.932 -14.511 1.00 93.50 157 TYR A N 1
ATOM 1173 C CA . TYR A 1 157 ? 20.465 -10.553 -15.656 1.00 93.50 157 TYR A CA 1
ATOM 1174 C C . TYR A 1 157 ? 20.365 -9.674 -16.910 1.00 93.50 157 TYR A C 1
ATOM 1176 O O . TYR A 1 157 ? 21.377 -9.411 -17.563 1.00 93.50 157 TYR A O 1
ATOM 1184 N N . PHE A 1 158 ? 19.174 -9.159 -17.221 1.00 92.75 158 PHE A N 1
ATOM 1185 C CA . PHE A 1 158 ? 18.966 -8.334 -18.410 1.00 92.75 158 PHE A CA 1
ATOM 1186 C C . PHE A 1 158 ? 19.527 -6.915 -18.283 1.00 92.75 158 PHE A C 1
ATOM 1188 O O . PHE A 1 158 ? 19.998 -6.374 -19.282 1.00 92.75 158 PHE A O 1
ATOM 1195 N N . PHE A 1 159 ? 19.587 -6.332 -17.084 1.00 91.88 159 PHE A N 1
ATOM 1196 C CA . PHE A 1 159 ? 20.218 -5.029 -16.856 1.00 91.88 159 PHE A CA 1
ATOM 1197 C C . PHE A 1 159 ? 21.731 -5.045 -17.088 1.00 91.88 159 PHE A C 1
ATOM 1199 O O . PHE A 1 159 ? 22.293 -4.007 -17.428 1.00 91.88 159 PHE A O 1
ATOM 1206 N N . LYS A 1 160 ? 22.398 -6.207 -17.010 1.00 91.50 160 LYS A N 1
ATOM 1207 C CA . LYS A 1 160 ? 23.799 -6.328 -17.459 1.00 91.50 160 LYS A CA 1
ATOM 1208 C C . LYS A 1 160 ? 23.947 -6.056 -18.959 1.00 91.50 160 LYS A C 1
ATOM 1210 O O . LYS A 1 160 ? 24.967 -5.524 -19.380 1.00 91.50 160 LYS A O 1
ATOM 1215 N N . LYS A 1 161 ? 22.938 -6.424 -19.758 1.00 91.19 161 LYS A N 1
ATOM 1216 C CA . LYS A 1 161 ? 22.911 -6.223 -21.215 1.00 91.19 161 LYS A CA 1
ATOM 1217 C C . LYS A 1 161 ? 22.284 -4.883 -21.612 1.00 91.19 161 LYS A C 1
ATOM 1219 O O . LYS A 1 161 ? 22.721 -4.270 -22.579 1.00 91.19 161 LYS A O 1
ATOM 1224 N N . TYR A 1 162 ? 21.289 -4.428 -20.855 1.00 89.62 162 TYR A N 1
ATOM 1225 C CA . TYR A 1 162 ? 20.557 -3.181 -21.069 1.00 89.62 162 TYR A CA 1
ATOM 1226 C C . TYR A 1 162 ? 20.605 -2.316 -19.801 1.00 89.62 162 TYR A C 1
ATOM 1228 O O . TYR A 1 162 ? 19.613 -2.243 -19.074 1.00 89.62 162 TYR A O 1
ATOM 1236 N N . PRO A 1 163 ? 21.742 -1.673 -19.488 1.00 89.44 163 PRO A N 1
ATOM 1237 C CA . PRO A 1 163 ? 21.883 -0.900 -18.259 1.00 89.44 163 PRO A CA 1
ATOM 1238 C C . PRO A 1 163 ? 20.957 0.331 -18.249 1.00 89.44 163 PRO A C 1
ATOM 1240 O O . PRO A 1 163 ? 20.845 1.027 -19.263 1.00 89.44 163 PRO A O 1
ATOM 1243 N N . PRO A 1 164 ? 20.285 0.631 -17.122 1.00 88.88 164 PRO A N 1
ATOM 1244 C CA . PRO A 1 164 ? 19.432 1.805 -17.009 1.00 88.88 164 PRO A CA 1
ATOM 1245 C C . PRO A 1 164 ? 20.254 3.087 -16.803 1.00 88.88 164 PRO A C 1
ATOM 1247 O O . PRO A 1 164 ? 21.295 3.106 -16.145 1.00 88.88 164 PRO A O 1
ATOM 1250 N N . LYS A 1 165 ? 19.751 4.188 -17.356 1.00 87.38 165 LYS A N 1
ATOM 1251 C CA . LYS A 1 165 ? 20.243 5.557 -17.189 1.00 87.38 165 LYS A CA 1
ATOM 1252 C C . LYS A 1 165 ? 19.775 6.116 -15.839 1.00 87.38 165 LYS A C 1
ATOM 1254 O O . LYS A 1 165 ? 18.640 5.864 -15.429 1.00 87.38 165 LYS A O 1
ATOM 1259 N N . LYS A 1 166 ? 20.645 6.886 -15.178 1.00 78.06 166 LYS A N 1
ATOM 1260 C CA . LYS A 1 166 ? 20.384 7.539 -13.882 1.00 78.06 166 LYS A CA 1
ATOM 1261 C C . LYS A 1 166 ? 19.536 8.816 -14.014 1.00 78.06 166 LYS A C 1
ATOM 1263 O O . LYS A 1 166 ? 19.651 9.558 -15.021 1.00 78.06 166 LYS A O 1
#

Secondary structure (DSSP, 8-state):
--HHHHHHTSPPPPTTTTSPPPPP-----TT-GGG-TTSSS----S--TTTTT-S--SHHHHHHHHHHHHHHHHHHHHHHHHHHHHHHHHHHHHHHHHTTT-HHHHHHHHHHHHHHHHHHHHHHHHHTTT---HHHHHHHHHHHHHHHHHHHHHHHHHHHHSPPP-

pLDDT: mean 87.0, std 10.38, range [58.62, 97.69]

=== Feature glossary ===
The record interleaves many kinds of information about one protein. Here is each kind framed as the question it answers.

Q: What does the local fold look like, residue by residue?
A: A 3Di character summarizes, for each residue, the relative orientation of the Cα frame of its nearest spatial neighbor. Because it encodes fold topology rather than chemistry, 3Di alignments detect remote structural similarity that sequence alignment misses.

Q: Which residues are in helices, strands, or loops?
A: Secondary structure is the local, repeating backbone conformation. DSSP classifies it into eight states by reading the hydrogen-bond network: three helix types (H, G, I), two β types (E, B), two non-regular types (T, S), and unstructured coil (-).

Q: How big and how compact is the whole molecule?
A: Three whole-structure scalars: the radius of gyration (RMS distance of C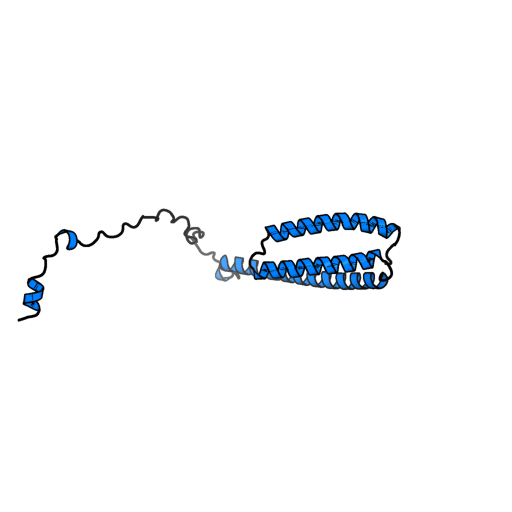α from centroid, in Å), the count of Cα–Cα contacts (pairs closer than 8 Å and separated by more than four residues in sequence — i.e. tertiary, not local, contacts), and the bounding-box dimensions. Together they distinguish compact globular folds from extended fibres or disordered chains.

Q: How confident is the AlphaFold model at each residue?
A: For AlphaFold models, the B-factor field carries pLDDT — the model's own estimate of local accuracy on a 0–100 scale. Regions with pLDDT<50 should be treated as essentially unmodeled; they often correspond to intrinsically disordered segments.

Q: What family and function is it annotated with?
A: Functional annotations link the protein to curated databases. InterPro entries identify conserved domains and families by matching the sequence against member-database signatures (Pfam, PROSITE, CDD, …). Gene Ontology (GO) terms describe molecular function, biological process, and cellular component in a controlled vocabulary. CATH places the structure in a hierarchical fold classification (Class/Architecture/Topology/Homologous-superfamily). The organism is the source species.

Q: What known structures does this most resemble?
A: Nearest PDB neighbors are the top structural matches found by Foldseek when searching this structure against the entire Protein Data Bank. Each hit reports a TM-score (0 to 1; >0.5 almost always implies the same fold) and an E-value. These are *structural* homologs — they may share no detectable sequence similarity.

Q: Which residues are buried vs exposed?
A: Solvent-accessible surface area (SASA) is the area in Å² traced out by the centre of a 1.4 Å probe sphere (a water molecule) rolled over the protein's van der Waals surface (Shrake–Rupley / Lee–Richards construction). Buried residues have near-zero SASA; fully exposed residues can exceed 200 Å². The total SASA scales roughly with the number of surface residues.

Q: What are the backbone torsion angles?
A: φ (phi) and ψ (psi) are the two rotatable backbone dihedrals per residue: φ is the C(i-1)–N–Cα–C torsion, ψ is the N–Cα–C–N(i+1) torsion, both in degrees on (−180°, 180°]. α-helical residues cluster near (−60°, −45°); β-strand residues near (−120°, +130°). A Ramachandran plot is simply a scatter of (φ, ψ) for every residue.

Q: Are the domains correctly placed relative to each other?
A: Predicted aligned error is AlphaFold's pairwise confidence. Unlike pLDDT (per-residue), PAE is per-residue-pair and captures whether two parts of the structure are correctly placed relative to each other. Units are ångströms of expected positional error.

Q: What if only a Cα trace is available?
A: P-SEA three-state annotation labels each residue as helix, strand, or coil based purely on the geometry of the Cα trace. It serves as a fallback when the full backbone (and thus DSSP) is unavailable.

Q: What is the amino-acid chain?
A: This is the polypeptide sequence — one letter per residue, N-terminus first. Length ranges from a few dozen residues for small domains to over a thousand for large multi-domain proteins.

Q: What do the rendered images show?
A: The six renders are orthographic views along the three Cartesian axes in both directions. Representation (cartoon, sticks, or surface) and color scheme (sequence-rainbow or by-chain) vary across proteins so the training set covers all the common visualization conventions.

Q: What do the diagnostic plots show?
A: Plot images: a contact map (which residues are close in 3D, as an N×N binary image), a Ramachandran scatter (backbone torsion angles, revealing secondary-structure composition at a glance), and — for AlphaFold structures — a PAE heatmap (pairwise prediction confidence).

Q: How mobile is each atom in the crystal?
A: B-factor (Debye–Waller factor) reflects atomic displacement in the crystal lattice. It is an experimental observable (units Å²), not a prediction; low values mean the atom is pinned down, high values mean it moves or is heterogeneous across the crystal.

Q: Where is each backbone atom in 3D?
A: The mmCIF table is the protein's shape written out atom by atom. For each backbone N, Cα, C, and carbonyl O, it records an (x, y, z) coordinate triple in Å plus the residue type, chain letter, and residue number.